Protein AF-A0A519FPG5-F1 (afdb_monomer)

Nearest PDB structures (foldseek):
  7kfo-assembly1_A-2  TM=9.053E-01  e=1.353E-02  Variovorax paradoxus
  7kk0-assembly1_A  TM=8.332E-01  e=6.003E-03  Variovorax paradoxus
  4d7k-assembly1_A  TM=8.624E-01  e=6.006E-02  Streptomyces davaonensis JCM 4913
  8rdn-assembly2_D  TM=8.620E-01  e=7.875E-02  Xenorhabdus doucetiae FRM16 = DSM 17909
  6pco-assembly1_B  TM=9.176E-01  e=1.550E-01  Bordetella bronchiseptica

Foldseek 3Di:
DPPDPPPPCDDPQLVQQPADWDALVSSCVSPVDDSVVNVVVLVVCVVVVQWDQDPPRIIGGDDDD

Solvent-accessible surface area (backbone atoms only — not comparable to full-atom values): 4036 Å² total; per-residue (Å²): 134,88,73,80,78,68,69,79,87,68,41,73,64,54,63,68,44,48,88,52,72,37,39,64,68,55,47,27,73,73,69,73,49,55,69,67,61,49,52,53,55,51,49,53,35,35,75,73,62,45,32,43,82,45,86,90,63,25,36,30,58,52,77,84,128

pLDDT: mean 85.7, std 17.87, range [39.41, 97.75]

Sequence (65 aa):
LRGGAGSPVDTPLLQALGHDPASLEALVARTGWSAAELQVQLLELELDGHVARLPGGLFQRIGQA

Structure (mmCIF, N/CA/C/O backbone):
data_AF-A0A519FPG5-F1
#
_entry.id   AF-A0A519FPG5-F1
#
loop_
_atom_site.group_PDB
_atom_site.id
_atom_site.type_symbol
_atom_site.label_atom_id
_atom_site.label_alt_id
_atom_site.label_comp_id
_atom_site.label_asym_id
_atom_site.label_entity_id
_atom_site.label_seq_id
_atom_site.pdbx_PDB_ins_code
_atom_site.Cartn_x
_atom_site.Cartn_y
_atom_site.Cartn_z
_atom_site.occupancy
_atom_site.B_iso_or_equiv
_atom_site.auth_seq_id
_atom_site.auth_comp_id
_atom_site.auth_asym_id
_atom_site.auth_atom_id
_atom_site.pdbx_PDB_model_num
ATOM 1 N N . LEU A 1 1 ? -22.463 15.748 -12.467 1.00 39.41 1 LEU A N 1
ATOM 2 C CA . LEU A 1 1 ? -22.573 14.465 -13.196 1.00 39.41 1 LEU A CA 1
ATOM 3 C C . LEU A 1 1 ? -21.678 13.448 -12.485 1.00 39.41 1 LEU A C 1
ATOM 5 O O . LEU A 1 1 ? -20.496 13.388 -12.785 1.00 39.41 1 LEU A O 1
ATOM 9 N N . ARG A 1 2 ? -22.192 12.731 -11.473 1.00 47.44 2 ARG A N 1
ATOM 10 C CA . ARG A 1 2 ? -21.482 11.574 -10.898 1.00 47.44 2 ARG A CA 1
ATOM 11 C C . ARG A 1 2 ? -21.690 10.415 -11.876 1.00 47.44 2 ARG A C 1
ATOM 13 O O . ARG A 1 2 ? -22.789 9.875 -11.944 1.00 47.44 2 ARG A O 1
ATOM 20 N N . GLY A 1 3 ? -20.688 10.159 -12.716 1.00 42.00 3 GLY A N 1
ATOM 21 C CA . GLY A 1 3 ? -20.657 9.009 -13.622 1.00 42.00 3 GLY A CA 1
ATOM 22 C C . GLY A 1 3 ? -20.631 7.709 -12.820 1.00 42.00 3 GLY A C 1
ATOM 23 O O . GLY A 1 3 ? -20.118 7.691 -11.706 1.00 42.00 3 GLY A O 1
ATOM 24 N N . GLY A 1 4 ? -21.273 6.674 -13.357 1.00 42.81 4 GLY A N 1
ATOM 25 C CA . GLY A 1 4 ? -21.731 5.498 -12.625 1.00 42.81 4 GLY A CA 1
ATOM 26 C C . GLY A 1 4 ? -20.656 4.797 -11.801 1.00 42.81 4 GLY A C 1
ATOM 27 O O . GLY A 1 4 ? -19.605 4.422 -12.313 1.00 42.81 4 GLY A O 1
ATOM 28 N N . ALA A 1 5 ? -20.976 4.568 -10.528 1.00 45.75 5 ALA A N 1
ATOM 29 C CA . ALA A 1 5 ? -20.271 3.616 -9.692 1.00 45.75 5 ALA A CA 1
ATOM 30 C C . ALA A 1 5 ? -20.558 2.209 -10.238 1.00 45.75 5 ALA A C 1
ATOM 32 O O . ALA A 1 5 ? -21.548 1.578 -9.866 1.00 45.75 5 ALA A O 1
ATOM 33 N N . GLY A 1 6 ? -19.705 1.725 -11.146 1.00 46.66 6 GLY A N 1
ATOM 34 C CA . GLY A 1 6 ? -19.451 0.290 -11.200 1.00 46.66 6 GLY A CA 1
ATOM 35 C C . GLY A 1 6 ? -19.120 -0.119 -9.771 1.00 46.66 6 GLY A C 1
ATOM 36 O O . GLY A 1 6 ? -18.319 0.558 -9.127 1.00 46.66 6 GLY A O 1
ATOM 37 N N . SER A 1 7 ? -19.841 -1.093 -9.224 1.00 49.59 7 SER A N 1
ATOM 38 C CA . SER A 1 7 ? -19.705 -1.469 -7.822 1.00 49.59 7 SER A CA 1
ATOM 39 C C . SER A 1 7 ? -18.209 -1.612 -7.495 1.00 49.59 7 SER A C 1
ATOM 41 O O . SER A 1 7 ? -17.529 -2.382 -8.175 1.00 49.59 7 SER A O 1
ATOM 43 N N . PRO A 1 8 ? -17.663 -0.865 -6.515 1.00 53.62 8 PRO A N 1
ATOM 44 C CA . PRO A 1 8 ? -16.215 -0.776 -6.291 1.00 53.62 8 PRO A CA 1
ATOM 45 C C . PRO A 1 8 ? -15.578 -2.118 -5.911 1.00 53.62 8 PRO A C 1
ATOM 47 O O . PRO A 1 8 ? -14.362 -2.221 -5.852 1.00 53.62 8 PRO A O 1
ATOM 50 N N . VAL A 1 9 ? -16.388 -3.157 -5.695 1.00 56.22 9 VAL A N 1
ATOM 51 C CA . VAL A 1 9 ? -15.999 -4.525 -5.342 1.00 56.22 9 VAL A CA 1
ATOM 52 C C . VAL A 1 9 ? -15.167 -5.261 -6.404 1.00 56.22 9 VAL A C 1
ATOM 54 O O . VAL A 1 9 ? -14.534 -6.254 -6.052 1.00 56.22 9 VAL A O 1
ATOM 57 N N . ASP A 1 10 ? -15.080 -4.761 -7.645 1.00 63.50 10 ASP A N 1
ATOM 58 C CA . ASP A 1 10 ? -14.411 -5.453 -8.765 1.00 63.50 10 ASP A CA 1
ATOM 59 C C . ASP A 1 10 ? -13.355 -4.615 -9.507 1.00 63.50 10 ASP A C 1
ATOM 61 O O . ASP A 1 10 ? -13.115 -4.798 -10.703 1.00 63.50 10 ASP A O 1
ATOM 65 N N . THR A 1 11 ? -12.675 -3.684 -8.829 1.00 83.00 11 THR A N 1
ATOM 66 C CA . THR A 1 11 ? -11.520 -3.044 -9.478 1.00 83.00 11 THR A CA 1
ATOM 67 C C . THR A 1 11 ? -10.420 -4.085 -9.755 1.00 83.00 11 THR A C 1
ATOM 69 O O . THR A 1 11 ? -10.183 -4.967 -8.919 1.00 83.00 11 THR A O 1
ATOM 72 N N . PRO A 1 12 ? -9.686 -3.985 -10.883 1.00 90.06 12 PRO A N 1
ATOM 73 C CA . PRO A 1 12 ? -8.578 -4.897 -11.187 1.00 90.06 12 PRO A CA 1
ATOM 74 C C . PRO A 1 12 ? -7.538 -4.978 -10.060 1.00 90.06 12 PRO A C 1
ATOM 76 O O . PRO A 1 12 ? -6.943 -6.026 -9.823 1.00 90.06 12 PRO A O 1
ATOM 79 N N . LEU A 1 13 ? -7.355 -3.881 -9.318 1.00 92.38 13 LEU A N 1
ATOM 80 C CA . LEU A 1 13 ? -6.457 -3.823 -8.171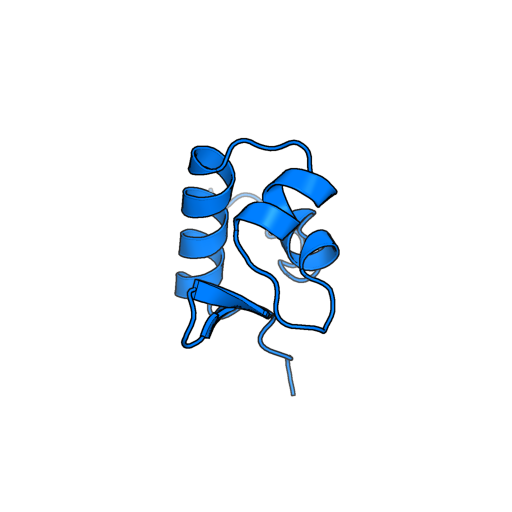 1.00 92.38 13 LEU A CA 1
ATOM 81 C C . LEU A 1 13 ? -6.977 -4.619 -6.965 1.00 92.38 13 LEU A C 1
ATOM 83 O O . LEU A 1 13 ? -6.203 -5.341 -6.341 1.00 92.38 13 LEU A O 1
ATOM 87 N N . LEU A 1 14 ? -8.273 -4.543 -6.645 1.00 92.06 14 LEU A N 1
ATOM 88 C CA . LEU A 1 14 ? -8.858 -5.369 -5.581 1.00 92.06 14 LEU A CA 1
ATOM 89 C C . LEU A 1 14 ? -8.810 -6.861 -5.926 1.00 92.06 14 LEU A C 1
ATOM 91 O O . LEU A 1 14 ? -8.590 -7.684 -5.037 1.00 92.06 14 LEU A O 1
ATOM 95 N N . GLN A 1 15 ? -8.962 -7.212 -7.205 1.00 91.44 15 GLN A N 1
ATOM 96 C CA . GLN A 1 15 ? -8.773 -8.586 -7.674 1.00 91.44 15 GLN A CA 1
ATOM 97 C C . GLN A 1 15 ? -7.306 -9.033 -7.542 1.00 91.44 15 GLN A C 1
ATOM 99 O O . GLN A 1 15 ? -7.048 -10.144 -7.083 1.00 91.44 15 GLN A O 1
ATOM 104 N N . ALA A 1 16 ? -6.342 -8.163 -7.866 1.00 93.56 16 ALA A N 1
ATOM 105 C CA . ALA A 1 16 ? -4.912 -8.452 -7.722 1.00 93.56 16 ALA A CA 1
ATOM 106 C C . ALA A 1 16 ? -4.445 -8.561 -6.256 1.00 93.56 16 ALA A C 1
ATOM 108 O O . ALA A 1 16 ? -3.512 -9.318 -5.958 1.00 93.56 16 ALA A O 1
ATOM 109 N N . LEU A 1 17 ? -5.084 -7.821 -5.344 1.00 93.00 17 LEU A N 1
ATOM 110 C CA . LEU A 1 17 ? -4.917 -7.963 -3.895 1.00 93.00 17 LEU A CA 1
ATOM 111 C C . LEU A 1 17 ? -5.387 -9.341 -3.420 1.00 93.00 17 LEU A C 1
ATOM 113 O O . LEU A 1 17 ? -4.674 -10.007 -2.673 1.00 93.00 17 LEU A O 1
ATOM 117 N N . GLY A 1 18 ? -6.542 -9.800 -3.904 1.00 89.81 18 GLY A N 1
ATOM 118 C CA . GLY A 1 18 ? -7.140 -11.054 -3.460 1.00 89.81 18 GLY A CA 1
ATOM 119 C C . GLY A 1 18 ? -7.639 -10.961 -2.014 1.00 89.81 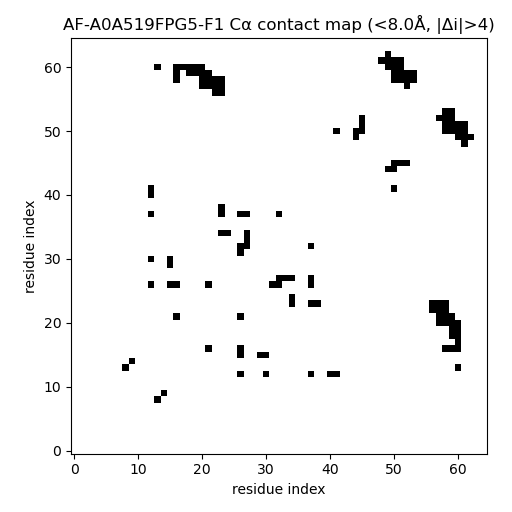18 GLY A C 1
ATOM 120 O O . GLY A 1 18 ? -8.188 -9.941 -1.597 1.00 89.81 18 GLY A O 1
ATOM 121 N N . HIS A 1 19 ? -7.487 -12.047 -1.253 1.00 85.88 19 HIS A N 1
ATOM 122 C CA . HIS A 1 19 ? -7.927 -12.125 0.148 1.00 85.88 19 HIS A CA 1
ATOM 123 C C . HIS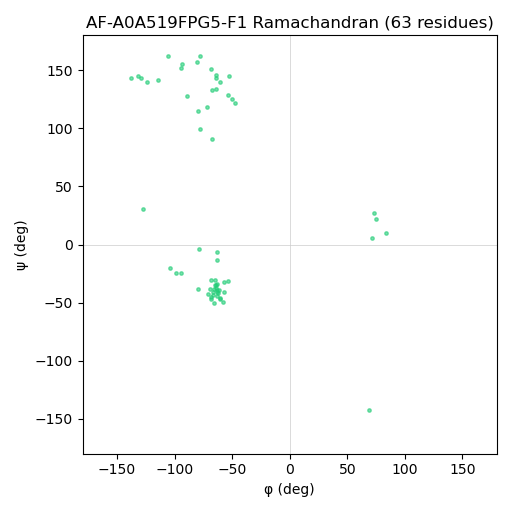 A 1 19 ? -6.773 -12.011 1.162 1.00 85.88 19 HIS A C 1
ATOM 125 O O . HIS A 1 19 ? -7.003 -11.639 2.315 1.00 85.88 19 HIS A O 1
ATOM 131 N N . ASP A 1 20 ? -5.539 -12.269 0.729 1.00 90.31 20 ASP A N 1
ATOM 132 C CA . ASP A 1 20 ? -4.345 -12.208 1.572 1.00 90.31 20 ASP A CA 1
ATOM 133 C C . ASP A 1 20 ? -3.657 -10.836 1.480 1.00 90.31 20 ASP A C 1
ATOM 135 O O . ASP A 1 20 ? -3.738 -10.177 0.439 1.00 90.31 20 ASP A O 1
ATOM 139 N N . PRO A 1 21 ? -2.939 -10.391 2.528 1.00 94.94 21 PRO A N 1
ATOM 140 C CA . PRO A 1 21 ? -2.137 -9.179 2.451 1.00 94.94 21 PRO A CA 1
ATOM 141 C C . PRO A 1 21 ? -1.048 -9.276 1.373 1.00 94.94 21 PRO A C 1
ATOM 143 O O . PRO A 1 21 ? -0.372 -10.299 1.248 1.00 94.94 21 PRO A O 1
ATOM 146 N N . ALA A 1 22 ? -0.820 -8.192 0.634 1.00 96.75 22 ALA A N 1
ATOM 147 C CA . ALA A 1 22 ? 0.211 -8.115 -0.399 1.00 96.75 22 ALA A CA 1
ATOM 148 C C . ALA A 1 22 ? 1.055 -6.842 -0.267 1.00 96.75 22 ALA A C 1
ATOM 150 O O . ALA A 1 22 ? 0.549 -5.785 0.103 1.00 96.75 22 ALA A O 1
ATOM 151 N N . SER A 1 23 ? 2.349 -6.929 -0.584 1.00 97.25 23 SER A N 1
ATOM 152 C CA . SER A 1 23 ? 3.224 -5.757 -0.678 1.00 97.25 23 SER A CA 1
ATOM 153 C C . SER A 1 23 ? 3.011 -5.008 -1.996 1.00 97.25 2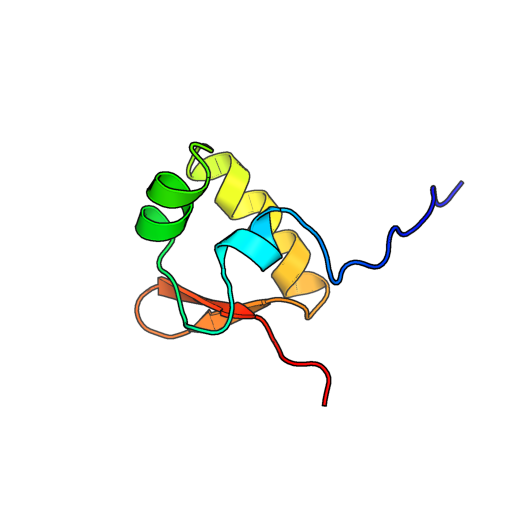3 SER A C 1
ATOM 155 O O . SER A 1 23 ? 2.504 -5.569 -2.971 1.00 97.25 23 SER A O 1
ATOM 157 N N . LEU A 1 24 ? 3.464 -3.751 -2.057 1.00 96.75 24 LEU A N 1
ATOM 158 C CA . LEU A 1 24 ? 3.456 -2.975 -3.303 1.00 96.75 24 LEU A CA 1
ATOM 159 C C . LEU A 1 24 ? 4.234 -3.690 -4.421 1.00 96.75 24 LEU A C 1
ATOM 161 O O . LEU A 1 24 ? 3.766 -3.748 -5.552 1.00 96.75 24 LEU A O 1
ATOM 165 N N . GLU A 1 25 ? 5.379 -4.295 -4.097 1.00 97.06 25 GLU A N 1
ATOM 166 C CA . GLU A 1 25 ? 6.190 -5.065 -5.051 1.00 97.06 25 GLU A CA 1
ATOM 167 C C . GLU A 1 25 ? 5.438 -6.282 -5.607 1.00 97.06 25 GLU A C 1
ATOM 169 O O . GLU A 1 25 ? 5.476 -6.539 -6.810 1.00 97.06 25 GLU A O 1
ATOM 174 N N . ALA A 1 26 ? 4.701 -7.008 -4.759 1.00 96.62 26 ALA A N 1
ATOM 175 C CA . ALA A 1 26 ? 3.880 -8.128 -5.208 1.00 96.62 26 ALA A CA 1
ATOM 176 C C . ALA A 1 26 ? 2.756 -7.662 -6.145 1.00 96.62 26 ALA A C 1
ATOM 178 O O . ALA A 1 26 ? 2.454 -8.334 -7.130 1.00 96.62 26 ALA A O 1
ATOM 179 N N . LEU A 1 27 ? 2.157 -6.501 -5.873 1.00 96.56 27 LEU A N 1
ATOM 180 C CA . LEU A 1 27 ? 1.122 -5.924 -6.730 1.00 96.56 27 LEU A CA 1
ATOM 181 C C . LEU A 1 27 ? 1.689 -5.446 -8.071 1.00 96.56 27 LEU A C 1
ATOM 183 O O . LEU A 1 27 ? 1.060 -5.693 -9.099 1.00 96.56 27 LEU A O 1
ATOM 187 N N . VAL A 1 28 ? 2.892 -4.863 -8.092 1.00 97.69 28 VAL A N 1
ATOM 188 C CA . VAL A 1 28 ? 3.619 -4.556 -9.339 1.00 97.69 28 VAL A CA 1
ATOM 189 C C . VAL A 1 28 ? 3.827 -5.835 -10.150 1.00 97.69 28 VAL A C 1
ATOM 191 O O . VAL A 1 28 ? 3.474 -5.879 -11.326 1.00 97.69 28 VAL A O 1
ATOM 194 N N . ALA A 1 29 ? 4.320 -6.906 -9.522 1.00 97.00 29 ALA A N 1
ATOM 195 C CA . ALA A 1 29 ? 4.570 -8.177 -10.203 1.00 97.00 29 ALA A CA 1
ATOM 196 C C . ALA A 1 29 ? 3.291 -8.834 -10.758 1.00 97.00 29 ALA A C 1
ATOM 198 O O . ALA A 1 29 ? 3.337 -9.476 -11.805 1.00 97.00 29 ALA A O 1
ATOM 199 N N . ARG A 1 30 ? 2.148 -8.675 -10.075 1.00 95.38 30 ARG A N 1
ATOM 200 C CA . ARG A 1 30 ? 0.853 -9.247 -10.491 1.00 95.38 30 ARG A CA 1
ATOM 201 C C . ARG A 1 30 ? 0.153 -8.437 -11.581 1.00 95.38 30 ARG A C 1
ATOM 203 O O . ARG A 1 30 ? -0.498 -9.022 -12.438 1.00 95.38 30 ARG A O 1
ATOM 210 N N . THR A 1 31 ? 0.239 -7.110 -11.518 1.00 95.19 31 THR A N 1
ATOM 211 C CA . THR A 1 31 ?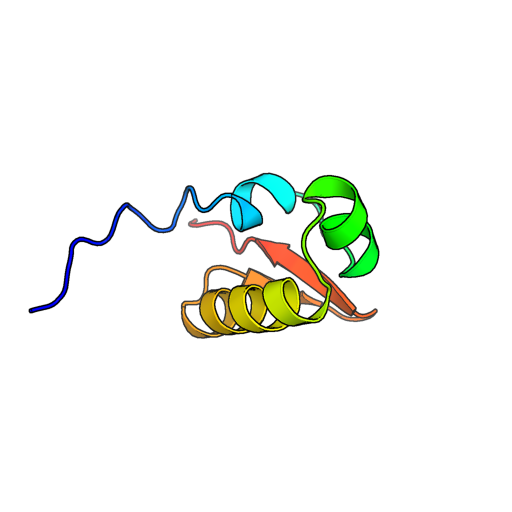 -0.535 -6.204 -12.389 1.00 95.19 31 THR A CA 1
ATOM 212 C C . THR A 1 31 ? 0.265 -5.679 -13.577 1.00 95.19 31 THR A C 1
ATOM 214 O O . THR A 1 31 ? -0.322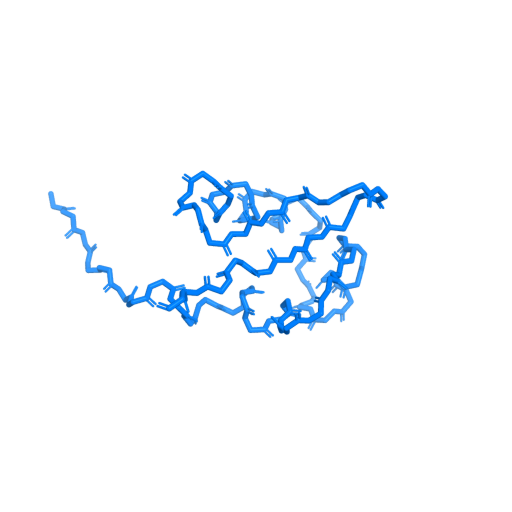 -5.284 -14.581 1.00 95.19 31 THR A O 1
ATOM 217 N N . GLY A 1 32 ? 1.597 -5.647 -13.469 1.00 96.56 32 GLY A N 1
ATOM 218 C CA . GLY A 1 32 ? 2.477 -4.973 -14.424 1.00 96.56 32 GLY A CA 1
ATOM 219 C C . GLY A 1 32 ? 2.406 -3.443 -14.367 1.00 96.56 32 GLY A C 1
ATOM 220 O O . GLY A 1 32 ? 3.018 -2.783 -15.204 1.00 96.56 32 GLY A O 1
ATOM 221 N N . TRP A 1 33 ? 1.667 -2.865 -13.416 1.00 97.31 33 TRP A N 1
ATOM 222 C CA . TRP A 1 33 ? 1.542 -1.415 -13.260 1.00 97.31 33 TRP A CA 1
ATOM 223 C C . TRP A 1 33 ? 2.737 -0.830 -12.520 1.00 97.31 33 TRP A C 1
ATOM 225 O O . TRP A 1 33 ? 3.415 -1.515 -11.747 1.00 97.31 33 TRP A O 1
ATOM 235 N N . SER A 1 34 ? 2.988 0.462 -12.724 1.00 97.75 34 SER A N 1
ATOM 236 C CA . SER A 1 34 ? 4.041 1.139 -11.979 1.00 97.75 34 SER A CA 1
ATOM 237 C C . SER A 1 34 ? 3.676 1.266 -10.497 1.00 97.75 34 SER A C 1
ATOM 239 O O . SER A 1 34 ? 2.513 1.398 -10.111 1.00 97.75 34 SER A O 1
ATOM 241 N N . ALA A 1 35 ? 4.702 1.297 -9.645 1.00 96.44 35 ALA A N 1
ATOM 242 C CA . ALA A 1 35 ? 4.527 1.530 -8.214 1.00 96.44 35 ALA A CA 1
ATOM 243 C C . ALA A 1 35 ? 3.813 2.865 -7.918 1.00 96.44 35 ALA A C 1
ATOM 245 O O . ALA A 1 35 ? 3.068 2.954 -6.946 1.00 96.44 35 ALA A O 1
ATOM 246 N N . ALA A 1 36 ? 4.019 3.887 -8.759 1.00 96.75 36 ALA A N 1
ATOM 247 C CA . ALA A 1 36 ? 3.372 5.189 -8.620 1.00 96.75 36 ALA A CA 1
ATOM 248 C C . ALA A 1 36 ? 1.865 5.111 -8.903 1.00 96.75 36 ALA A C 1
ATOM 250 O O . ALA A 1 36 ? 1.074 5.598 -8.097 1.00 96.75 36 ALA A O 1
ATOM 251 N N . GLU A 1 37 ? 1.466 4.454 -9.997 1.00 96.06 37 GLU A N 1
ATOM 252 C CA . GLU A 1 37 ? 0.052 4.233 -10.330 1.00 96.06 37 GLU A CA 1
ATOM 253 C C . GLU A 1 37 ? -0.648 3.420 -9.240 1.00 96.06 37 GLU A C 1
ATOM 255 O O . GLU A 1 37 ? -1.715 3.803 -8.763 1.00 96.06 37 GLU A O 1
ATOM 260 N N . LEU A 1 38 ? -0.015 2.339 -8.779 1.00 96.62 38 LEU A N 1
ATOM 261 C CA . LEU A 1 38 ? -0.554 1.518 -7.696 1.00 96.62 38 LEU A CA 1
ATOM 262 C C . LEU A 1 38 ? -0.700 2.307 -6.395 1.00 96.62 38 LEU A C 1
ATOM 264 O O . LEU A 1 38 ? -1.699 2.145 -5.707 1.00 96.62 38 LEU A O 1
ATOM 268 N N . GLN A 1 39 ? 0.248 3.185 -6.061 1.00 96.50 39 GLN A N 1
ATOM 269 C CA . GLN A 1 39 ? 0.165 4.006 -4.853 1.00 96.50 39 GLN A CA 1
ATOM 270 C C . GLN A 1 39 ? -1.020 4.975 -4.862 1.00 96.50 39 GLN A C 1
ATOM 272 O O . GLN A 1 39 ? -1.639 5.164 -3.817 1.00 96.50 39 GLN A O 1
ATOM 277 N N . VAL A 1 40 ? -1.334 5.578 -6.011 1.00 96.06 40 VAL A N 1
ATOM 278 C CA . VAL A 1 40 ? -2.507 6.456 -6.149 1.00 96.06 40 VAL A CA 1
ATOM 279 C C . VAL A 1 40 ? -3.786 5.642 -5.975 1.00 96.06 40 VAL A C 1
ATOM 281 O O . VAL A 1 40 ? -4.607 5.966 -5.124 1.00 96.06 40 VAL A O 1
ATOM 284 N N . GLN A 1 41 ? -3.904 4.530 -6.701 1.00 95.06 41 GLN A N 1
ATOM 285 C CA . GLN A 1 41 ? -5.091 3.674 -6.666 1.00 95.06 41 GLN A CA 1
ATOM 286 C C . GLN A 1 41 ? -5.323 3.057 -5.273 1.00 95.06 41 GLN A C 1
ATOM 288 O O . GLN A 1 41 ? -6.453 2.991 -4.798 1.00 95.06 41 GLN A O 1
ATOM 293 N N . LEU A 1 42 ? -4.259 2.613 -4.594 1.00 95.31 42 LEU A N 1
ATOM 294 C CA . LEU A 1 42 ? -4.342 2.070 -3.234 1.00 95.31 42 LEU A CA 1
ATOM 295 C C . LEU A 1 42 ? -4.771 3.135 -2.223 1.00 95.31 42 LEU A C 1
ATOM 297 O O . LEU A 1 42 ? -5.539 2.815 -1.322 1.00 95.31 42 LEU A O 1
ATOM 301 N N . LEU A 1 43 ? -4.302 4.377 -2.376 1.00 95.12 43 LEU A N 1
ATOM 302 C CA . LEU A 1 43 ? -4.711 5.486 -1.517 1.00 95.12 43 LEU A CA 1
ATOM 303 C C . LEU A 1 43 ? -6.192 5.828 -1.714 1.00 95.12 43 LEU A C 1
ATOM 305 O O . LEU A 1 43 ? -6.901 6.027 -0.735 1.00 95.12 43 LEU A O 1
ATOM 309 N N . GLU A 1 44 ? -6.677 5.873 -2.955 1.00 93.88 44 GLU A N 1
ATOM 310 C CA . GLU A 1 44 ? -8.101 6.107 -3.230 1.00 93.88 44 GLU A CA 1
ATOM 311 C C . GLU A 1 44 ? -8.975 5.013 -2.603 1.00 93.88 44 GLU A C 1
ATOM 313 O O . GLU A 1 44 ? -9.923 5.312 -1.880 1.00 93.88 44 GLU A O 1
ATOM 318 N N . LEU A 1 45 ? -8.593 3.745 -2.780 1.00 92.75 45 LEU A N 1
ATOM 319 C CA . LEU A 1 45 ? -9.293 2.615 -2.163 1.00 92.75 45 LEU A CA 1
ATOM 320 C C . LEU A 1 45 ? -9.208 2.615 -0.629 1.00 92.75 45 LEU A C 1
ATOM 322 O O . LEU A 1 45 ? -10.123 2.115 0.026 1.00 92.75 45 LEU A O 1
ATOM 326 N N . GLU A 1 46 ? -8.127 3.133 -0.046 1.00 93.88 46 GLU A N 1
ATOM 327 C CA . GLU A 1 46 ? -7.986 3.302 1.404 1.00 93.88 46 GLU A CA 1
ATOM 328 C C . GLU A 1 46 ? -8.945 4.373 1.932 1.00 93.88 46 GLU A C 1
ATOM 330 O O . GLU A 1 46 ? -9.654 4.136 2.912 1.00 93.88 46 GLU A O 1
ATOM 335 N N . LEU A 1 47 ? -9.027 5.517 1.251 1.00 93.25 47 LEU A N 1
ATOM 336 C CA . LEU A 1 47 ? -9.947 6.602 1.601 1.00 93.25 47 LEU A CA 1
ATOM 337 C C . LEU A 1 47 ? -11.418 6.187 1.461 1.00 93.25 47 LEU A C 1
ATOM 339 O O . LEU A 1 47 ? -12.241 6.583 2.287 1.00 93.25 47 LEU A O 1
ATOM 343 N N . ASP A 1 48 ? -11.732 5.351 0.472 1.00 91.12 48 ASP A N 1
ATOM 344 C CA . ASP A 1 48 ? -13.069 4.780 0.270 1.00 91.12 48 ASP A CA 1
ATOM 345 C C . ASP A 1 48 ? -13.378 3.600 1.217 1.00 91.12 48 ASP A C 1
ATOM 347 O O . ASP A 1 48 ? -14.493 3.075 1.225 1.00 91.12 48 ASP A O 1
ATOM 351 N N . GLY A 1 49 ? -12.419 3.174 2.048 1.00 91.56 49 GLY A N 1
ATOM 352 C CA . GLY A 1 49 ? -12.613 2.109 3.037 1.00 91.56 49 GLY A CA 1
ATOM 353 C C . GLY A 1 49 ? -12.654 0.695 2.447 1.00 91.56 49 GLY A C 1
ATOM 354 O O . GLY A 1 49 ? -13.190 -0.223 3.070 1.00 91.56 49 GLY A O 1
ATOM 355 N N . HIS A 1 50 ? -12.089 0.494 1.257 1.00 92.19 50 HIS A N 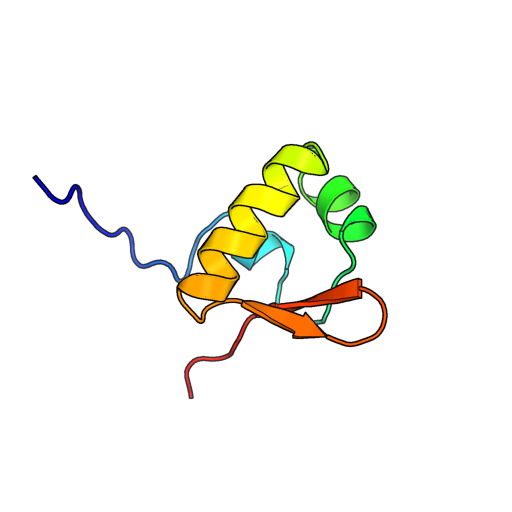1
ATOM 356 C CA . HIS A 1 50 ? -11.990 -0.811 0.595 1.00 92.19 50 HIS A CA 1
ATOM 357 C C . HIS A 1 50 ? -10.665 -1.530 0.863 1.00 92.19 50 HIS A C 1
ATOM 359 O O . HIS A 1 50 ? -10.608 -2.760 0.783 1.00 92.19 50 HIS A O 1
ATOM 365 N N . VAL A 1 51 ? -9.600 -0.794 1.183 1.00 94.12 51 VAL A N 1
ATOM 366 C CA . VAL A 1 51 ? -8.264 -1.334 1.474 1.00 94.12 51 VAL A CA 1
ATOM 367 C C . VAL A 1 51 ? -7.744 -0.762 2.789 1.00 94.12 51 VAL A C 1
ATOM 369 O O . VAL A 1 51 ? -7.958 0.402 3.095 1.00 94.12 51 VAL A O 1
ATOM 372 N N . ALA A 1 52 ? -7.035 -1.581 3.560 1.00 95.06 52 ALA A N 1
ATOM 373 C CA . ALA A 1 52 ? -6.269 -1.149 4.720 1.00 95.06 52 ALA A CA 1
ATOM 374 C C . ALA A 1 52 ? -4.774 -1.355 4.472 1.00 95.06 52 ALA A C 1
ATOM 376 O O . ALA A 1 52 ? -4.359 -2.381 3.919 1.00 95.06 52 ALA A O 1
ATOM 377 N N . ARG A 1 53 ? -3.957 -0.411 4.943 1.00 95.38 53 ARG A N 1
ATOM 378 C CA . ARG A 1 53 ? -2.507 -0.580 5.036 1.00 95.38 53 ARG A CA 1
ATOM 379 C C . ARG A 1 53 ? -2.135 -1.185 6.391 1.00 95.38 53 ARG A C 1
ATOM 381 O O . ARG A 1 53 ? -2.525 -0.685 7.443 1.00 95.38 53 ARG A O 1
ATOM 388 N N . LEU A 1 54 ? -1.359 -2.261 6.361 1.00 94.94 54 LEU A N 1
ATOM 389 C CA . LEU A 1 54 ? -0.907 -3.011 7.531 1.00 94.94 54 LEU A CA 1
ATOM 390 C C . LEU A 1 54 ? 0.580 -2.730 7.834 1.00 94.94 54 LEU A C 1
ATOM 392 O O . LEU A 1 54 ? 1.322 -2.269 6.954 1.00 94.94 54 LEU A O 1
ATOM 396 N N . PRO A 1 55 ? 1.057 -3.037 9.058 1.00 93.75 55 PRO A N 1
ATOM 397 C CA . PRO A 1 55 ? 2.482 -3.005 9.377 1.00 93.75 55 PRO A CA 1
ATOM 398 C C . PRO A 1 55 ? 3.312 -3.833 8.387 1.00 93.75 55 PRO A C 1
ATOM 400 O O . PRO A 1 55 ? 2.868 -4.866 7.893 1.00 93.75 55 PRO A O 1
ATOM 403 N N . GLY A 1 56 ? 4.530 -3.373 8.095 1.00 94.00 56 GLY A N 1
ATOM 404 C CA . GLY A 1 56 ? 5.399 -4.008 7.096 1.00 94.00 56 GLY A CA 1
ATOM 405 C C . GLY A 1 56 ? 5.127 -3.581 5.649 1.00 94.00 56 GLY A C 1
ATOM 406 O O . GLY A 1 56 ? 5.693 -4.170 4.735 1.00 94.00 56 GLY A O 1
ATOM 407 N N . GLY A 1 57 ? 4.292 -2.558 5.426 1.00 93.38 57 GLY A N 1
ATOM 408 C CA . GLY A 1 57 ? 4.026 -2.029 4.081 1.00 93.38 57 GLY A CA 1
ATOM 409 C C . GLY A 1 57 ? 3.142 -2.944 3.234 1.00 93.38 57 GLY A C 1
ATOM 410 O O . GLY A 1 57 ? 3.253 -2.955 2.007 1.00 93.38 57 GLY A O 1
ATOM 411 N N . LEU A 1 58 ? 2.293 -3.731 3.897 1.00 97.00 58 LEU A N 1
ATOM 412 C CA . LEU A 1 58 ? 1.332 -4.617 3.254 1.00 97.00 58 LEU A CA 1
ATOM 413 C C . LEU A 1 58 ? -0.014 -3.913 3.095 1.00 97.00 58 LEU A C 1
ATOM 415 O O . LEU A 1 58 ? -0.364 -3.018 3.863 1.00 97.00 58 LEU A O 1
ATOM 419 N N . PHE A 1 59 ? -0.784 -4.360 2.117 1.00 96.62 59 PHE A N 1
ATOM 420 C CA . PHE A 1 59 ? -2.130 -3.894 1.830 1.00 96.62 59 PHE A CA 1
ATOM 421 C C . PHE A 1 59 ? -3.073 -5.085 1.858 1.00 96.62 59 PHE A C 1
ATOM 423 O O . PHE A 1 59 ? -2.722 -6.158 1.367 1.00 96.62 59 PHE A O 1
ATOM 430 N N . GLN A 1 60 ? -4.265 -4.905 2.416 1.00 95.56 60 GLN A N 1
ATOM 431 C CA . GLN A 1 60 ? -5.292 -5.941 2.448 1.00 95.56 60 GLN A CA 1
ATOM 432 C C . GLN A 1 60 ? -6.664 -5.349 2.142 1.00 95.56 60 GLN A C 1
ATOM 434 O O . GLN A 1 60 ? -6.979 -4.238 2.565 1.00 95.56 60 GLN A O 1
ATOM 439 N N . ARG A 1 61 ? -7.496 -6.110 1.428 1.00 93.31 61 ARG A N 1
ATOM 440 C CA . ARG A 1 61 ? -8.896 -5.752 1.199 1.00 93.31 61 ARG A CA 1
ATOM 441 C C . ARG A 1 61 ? -9.688 -5.822 2.504 1.00 93.31 61 ARG A C 1
ATOM 443 O O . ARG A 1 61 ? -9.621 -6.818 3.222 1.00 93.31 61 ARG A O 1
ATOM 450 N N . ILE A 1 62 ? -10.483 -4.797 2.775 1.00 90.69 62 ILE A N 1
ATOM 451 C CA . ILE A 1 62 ? -11.429 -4.789 3.889 1.00 90.69 62 ILE A CA 1
ATOM 452 C C . ILE A 1 62 ? -12.662 -5.580 3.440 1.00 90.69 62 ILE A C 1
ATOM 454 O O . ILE A 1 62 ? -13.341 -5.213 2.480 1.00 90.69 62 ILE A O 1
ATOM 458 N N . GLY A 1 63 ? -12.917 -6.716 4.093 1.00 77.50 63 GLY A N 1
ATOM 459 C CA . GLY A 1 63 ? -14.117 -7.508 3.837 1.00 77.50 63 GLY A CA 1
ATOM 460 C C . GLY A 1 63 ? -15.370 -6.717 4.211 1.00 77.50 63 GLY A C 1
ATOM 461 O O . GLY A 1 63 ? -15.423 -6.111 5.278 1.00 77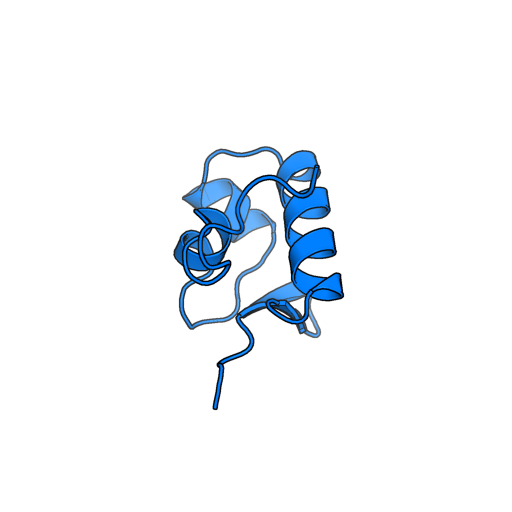.50 63 GLY A O 1
ATOM 462 N N . GLN A 1 64 ? -16.376 -6.721 3.337 1.00 60.19 64 GLN A N 1
ATOM 463 C CA . GLN A 1 64 ? -17.732 -6.337 3.727 1.00 60.19 64 GLN A CA 1
ATOM 464 C C . GLN A 1 64 ? -18.253 -7.487 4.609 1.00 60.19 64 GLN A C 1
ATOM 466 O O . GLN A 1 64 ? -18.249 -8.631 4.152 1.00 60.19 64 GLN A O 1
ATOM 471 N N . ALA A 1 65 ? 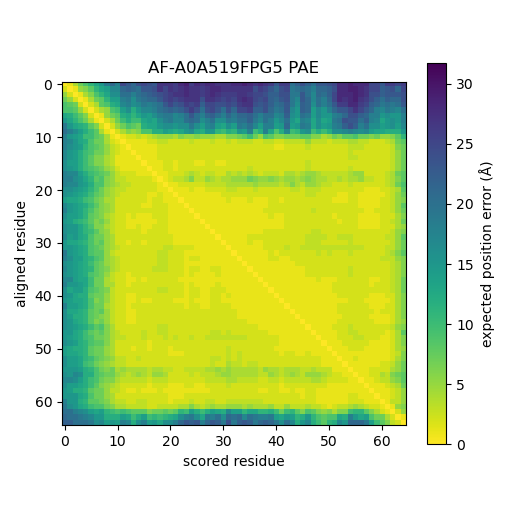-18.579 -7.205 5.873 1.00 45.22 65 ALA A N 1
ATOM 472 C CA . ALA A 1 65 ? -19.178 -8.178 6.790 1.00 45.22 65 ALA A CA 1
ATOM 473 C C . ALA A 1 65 ? -20.618 -8.525 6.387 1.00 45.22 65 ALA A C 1
ATOM 475 O O . ALA A 1 65 ? -21.300 -7.630 5.835 1.00 45.22 65 ALA A O 1
#

Secondary structure (DSSP, 8-state):
-------GGG-HHHHHH-SS-EEHHHHHHHH---HHHHHHHHHHHHHTTSEEEETTTEEEE----

Mean predicted aligned error: 6.12 Å

Radius of gyration: 11.71 Å; Cα contacts (8 Å, |Δi|>4): 70; chains: 1; bounding box: 29×27×24 Å